Protein AF-A0A972KDC0-F1 (afdb_monomer_lite)

Secondary structure (DSSP, 8-state):
-EEEETTEEEE---SSS--GGGS-TT-STT--HHHHHHHHHHHHHHHHHHHHS-HHHHHHHHHHHHHHHHHHHHHTT-HHHHHHHHHHHHHHHHHHGGGSTTHHHHHHHHHHHHHHHHHHHHHHHHHHHTTTTTS---------------------

pLDDT: mean 78.01, std 20.72, range [41.66, 98.56]

Radius of gyration: 33.32 Å; chains: 1; bounding box: 89×30×113 Å

Sequence (156 aa):
MSLWTPDGEHVVPDNDEPTYSDVPPGSMEDLDPETAEQLQEELARSQAQLLAAPVEQVVSNHVMGLFELGALHLRVGNLDAARLPIDAMGVMVDNLGDRLAEAETLTAALTQLRMAYVELANSANDETDETDETDSDGDATDPSTEADTDEANADG

Structure (mmCIF, N/CA/C/O backbone):
data_AF-A0A972KDC0-F1
#
_entry.id   AF-A0A972KDC0-F1
#
loop_
_atom_site.group_PDB
_atom_site.id
_atom_site.type_symbol
_atom_site.label_atom_id
_atom_site.label_alt_id
_atom_site.label_comp_id
_atom_site.label_asym_id
_atom_site.label_entity_id
_atom_site.label_seq_id
_atom_site.pdbx_PDB_ins_code
_atom_site.Cartn_x
_atom_site.Cartn_y
_atom_site.Cartn_z
_atom_site.occupancy
_atom_site.B_iso_or_equiv
_atom_site.auth_seq_id
_atom_site.auth_comp_id
_atom_site.auth_asym_id
_atom_site.auth_atom_id
_atom_site.pdbx_PDB_model_num
ATOM 1 N N . MET A 1 1 ? 11.480 7.656 9.295 1.00 47.28 1 MET A N 1
ATOM 2 C CA . MET A 1 1 ? 10.328 6.921 8.714 1.00 47.28 1 MET A CA 1
ATOM 3 C C . MET A 1 1 ? 9.096 7.284 9.525 1.00 47.28 1 MET A C 1
ATOM 5 O O . MET A 1 1 ? 9.217 7.323 10.744 1.00 47.28 1 MET A O 1
ATOM 9 N N . SER A 1 2 ? 7.966 7.594 8.887 1.00 46.50 2 SER A N 1
ATOM 10 C CA . SER A 1 2 ? 6.725 7.917 9.602 1.00 46.50 2 SER A CA 1
ATOM 11 C C . SER A 1 2 ? 6.096 6.625 10.109 1.00 46.50 2 SER A C 1
ATOM 13 O O . SER A 1 2 ? 5.653 5.796 9.317 1.00 46.50 2 SER A O 1
ATOM 15 N N . LEU A 1 3 ? 6.103 6.428 11.428 1.00 61.06 3 LEU A N 1
ATOM 16 C CA . LEU A 1 3 ? 5.336 5.357 12.045 1.00 61.06 3 LEU A CA 1
ATOM 17 C C . LEU A 1 3 ? 3.906 5.872 12.175 1.00 61.06 3 LEU A C 1
ATOM 19 O O . LEU A 1 3 ? 3.642 6.827 12.908 1.00 61.06 3 LEU A O 1
ATOM 23 N N . TRP A 1 4 ? 2.990 5.284 11.411 1.00 61.81 4 TRP A N 1
ATOM 24 C CA . TRP A 1 4 ? 1.587 5.646 11.521 1.00 61.81 4 TRP A CA 1
ATOM 25 C C . TRP A 1 4 ? 1.060 5.216 12.892 1.00 61.81 4 TRP A C 1
ATOM 27 O O . TRP A 1 4 ? 1.022 4.025 13.207 1.00 61.81 4 TRP A O 1
ATOM 37 N N . THR A 1 5 ? 0.646 6.201 13.689 1.00 60.97 5 THR A N 1
ATOM 38 C CA . THR A 1 5 ? -0.212 5.990 14.853 1.00 60.97 5 THR A CA 1
ATOM 39 C C . THR A 1 5 ? -1.591 6.573 14.541 1.00 60.97 5 THR A C 1
ATOM 41 O O . THR A 1 5 ? -1.673 7.574 13.824 1.00 60.97 5 THR A O 1
ATOM 44 N N . PRO A 1 6 ? -2.684 5.996 15.061 1.00 47.09 6 PRO A N 1
ATOM 45 C CA . PRO A 1 6 ? -4.038 6.479 14.782 1.00 47.09 6 PRO A CA 1
ATOM 46 C C . PRO A 1 6 ? -4.315 7.952 15.158 1.00 47.09 6 PRO A C 1
ATOM 48 O O . PRO A 1 6 ? -5.315 8.494 14.699 1.00 47.09 6 PRO A O 1
ATOM 51 N N . ASP A 1 7 ? -3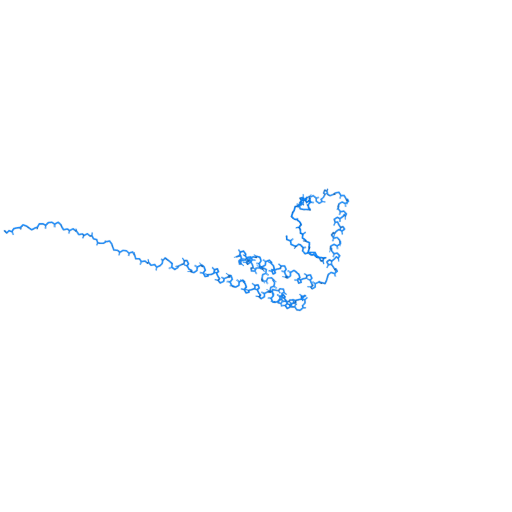.465 8.596 15.973 1.00 48.41 7 ASP A N 1
ATOM 52 C CA . ASP A 1 7 ? -3.590 10.007 16.398 1.00 48.41 7 ASP A CA 1
ATOM 53 C C . ASP A 1 7 ? -2.899 11.006 15.436 1.00 48.41 7 ASP A C 1
ATOM 55 O O . ASP A 1 7 ? -3.166 12.205 15.478 1.00 48.41 7 ASP A O 1
ATOM 59 N N . GLY A 1 8 ? -2.044 10.527 14.521 1.00 56.50 8 GLY A N 1
ATOM 60 C CA . GLY A 1 8 ? -1.259 11.354 13.598 1.00 56.50 8 GLY A CA 1
ATOM 61 C C . GLY A 1 8 ? 0.120 10.762 13.277 1.00 56.50 8 GLY A C 1
ATOM 62 O O . GLY A 1 8 ? 0.557 9.785 13.892 1.00 56.50 8 GLY A O 1
ATOM 63 N N . GLU A 1 9 ? 0.808 11.340 12.282 1.00 56.66 9 GLU A N 1
ATOM 64 C CA . GLU A 1 9 ? 2.178 10.956 11.908 1.00 56.66 9 GLU A CA 1
ATOM 65 C C . GLU A 1 9 ? 3.134 11.159 13.091 1.00 56.66 9 GLU A C 1
ATOM 67 O O . GLU A 1 9 ? 3.487 12.289 13.434 1.00 56.66 9 GLU A O 1
ATOM 72 N N . HIS A 1 10 ? 3.601 10.064 13.696 1.00 55.12 10 HIS A N 1
ATOM 73 C CA . HIS A 1 10 ? 4.722 10.136 14.621 1.00 55.12 10 HIS A CA 1
ATOM 74 C C . HIS A 1 10 ? 6.018 10.173 13.807 1.00 55.12 10 HIS A C 1
ATOM 76 O O . HIS A 1 10 ? 6.465 9.169 13.239 1.00 55.12 10 HIS A O 1
ATOM 82 N N . VAL A 1 11 ? 6.622 11.361 13.742 1.00 48.12 11 VAL A N 1
ATOM 83 C CA . VAL A 1 11 ? 7.993 11.529 13.258 1.00 48.12 11 VAL A CA 1
ATOM 84 C C . VAL A 1 11 ? 8.913 10.905 14.300 1.00 48.12 11 VAL A C 1
ATOM 86 O O . VAL A 1 11 ? 8.985 11.388 15.426 1.00 48.12 11 VAL A O 1
ATOM 89 N N . VAL A 1 12 ? 9.601 9.823 13.937 1.00 55.34 12 VAL A N 1
ATOM 90 C CA . VAL A 1 12 ? 10.702 9.286 14.746 1.00 55.34 12 VAL A CA 1
ATOM 91 C C . VAL A 1 12 ? 11.838 10.320 14.709 1.00 55.34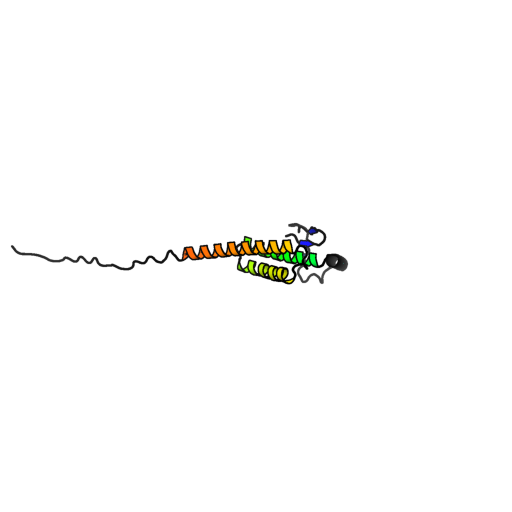 12 VAL A C 1
ATOM 93 O O . VAL A 1 12 ? 12.342 10.576 13.613 1.00 55.34 12 VAL A O 1
ATOM 96 N N . PRO A 1 13 ? 12.214 10.965 15.832 1.00 47.38 13 PRO A N 1
ATOM 97 C CA . PRO A 1 13 ? 13.339 11.895 15.849 1.00 47.38 13 PRO A CA 1
ATOM 98 C C . PRO A 1 13 ? 14.662 11.149 15.611 1.00 47.38 13 PRO A C 1
ATOM 100 O O . PRO A 1 13 ? 14.897 10.087 16.186 1.00 47.38 13 PRO A O 1
ATOM 103 N N . ASP A 1 14 ? 15.533 11.714 14.772 1.00 54.53 14 ASP A N 1
ATOM 104 C CA . ASP A 1 14 ? 16.896 11.221 14.544 1.00 54.53 14 ASP A CA 1
ATOM 105 C C . ASP A 1 14 ? 17.838 11.724 15.669 1.00 54.53 14 ASP A C 1
ATOM 107 O O . ASP A 1 14 ? 18.338 12.841 15.562 1.00 54.53 14 ASP A O 1
ATOM 111 N N . ASN A 1 15 ? 18.099 10.891 16.700 1.00 52.62 15 ASN A N 1
ATOM 112 C CA . ASN A 1 15 ? 19.068 11.064 17.826 1.00 52.62 15 ASN A CA 1
ATOM 113 C C . ASN A 1 15 ? 18.796 12.278 18.766 1.00 52.62 15 ASN A C 1
ATOM 115 O O . ASN A 1 15 ? 18.389 13.337 18.316 1.00 52.62 15 ASN A O 1
ATOM 119 N N . ASP A 1 16 ? 18.891 12.267 20.103 1.00 50.16 16 ASP A N 1
ATOM 120 C CA . ASP A 1 16 ? 19.824 11.686 21.085 1.00 50.16 16 ASP A CA 1
ATOM 121 C C . ASP A 1 16 ? 19.088 11.427 22.435 1.00 50.16 16 ASP A C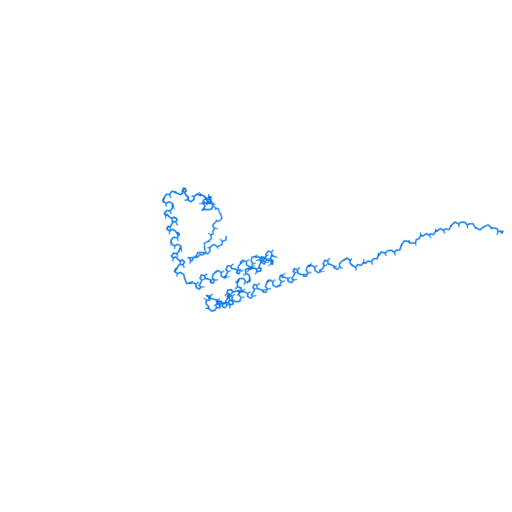 1
ATOM 123 O O . ASP A 1 16 ? 19.487 11.912 23.495 1.00 50.16 16 ASP A O 1
ATOM 127 N N . GLU A 1 17 ? 17.965 10.708 22.428 1.00 46.91 17 GLU A N 1
ATOM 128 C CA . GLU A 1 17 ? 17.369 10.168 23.663 1.00 46.91 17 GLU A CA 1
ATOM 129 C C . GLU A 1 17 ? 17.459 8.639 23.623 1.00 46.91 17 GLU A C 1
ATOM 131 O O . GLU A 1 17 ? 17.304 8.067 22.538 1.00 46.91 17 GLU A O 1
ATOM 136 N N . PRO A 1 18 ? 17.741 7.953 24.750 1.00 41.66 18 PRO A N 1
ATOM 137 C CA . PRO A 1 18 ? 17.771 6.497 24.780 1.00 41.66 18 PRO A CA 1
ATOM 138 C C . PRO A 1 18 ? 16.359 5.985 24.488 1.00 41.66 18 PRO A C 1
ATOM 140 O O . PRO A 1 18 ? 15.495 5.909 25.357 1.00 41.66 18 PRO A O 1
ATOM 143 N N . THR A 1 19 ? 16.101 5.701 23.216 1.00 44.94 19 THR A N 1
ATOM 144 C CA . THR A 1 19 ? 14.864 5.084 22.760 1.00 44.94 19 THR A CA 1
ATOM 145 C C . THR A 1 19 ? 14.894 3.602 23.112 1.00 44.94 19 THR A C 1
ATOM 147 O O . THR A 1 19 ? 15.956 2.989 23.220 1.00 44.94 19 THR A O 1
ATOM 150 N N . TYR A 1 20 ? 13.708 3.003 23.218 1.00 52.25 20 TYR A N 1
ATOM 151 C CA . TYR A 1 20 ? 13.459 1.567 23.412 1.00 52.25 20 TYR A CA 1
ATOM 152 C C . TYR A 1 20 ? 14.286 0.610 22.517 1.00 52.25 20 TYR A C 1
ATOM 154 O O . TYR A 1 20 ? 14.294 -0.590 22.766 1.00 52.25 20 TYR A O 1
ATOM 162 N N . SER A 1 21 ? 14.985 1.110 21.488 1.00 49.41 21 SER A N 1
ATOM 163 C CA . SER A 1 21 ? 15.912 0.334 20.650 1.00 49.41 21 SER A CA 1
ATOM 164 C C . SER A 1 21 ? 17.249 -0.006 21.323 1.00 49.41 21 SER A C 1
ATOM 166 O O . SER A 1 21 ? 17.945 -0.888 20.828 1.00 49.41 21 SER A O 1
ATOM 168 N N . ASP A 1 22 ? 17.609 0.644 22.434 1.00 47.16 22 ASP A N 1
ATOM 169 C CA . ASP A 1 22 ? 18.839 0.337 23.193 1.00 47.16 22 ASP A CA 1
ATOM 170 C C . ASP A 1 22 ? 18.624 -0.755 24.262 1.00 47.16 22 ASP A C 1
ATOM 172 O O . ASP A 1 22 ? 19.520 -1.111 25.025 1.00 47.16 22 ASP A O 1
ATOM 176 N N . VAL A 1 23 ? 17.407 -1.304 24.319 1.00 48.69 23 VAL A N 1
ATOM 177 C CA . VAL A 1 23 ? 17.021 -2.404 25.200 1.00 48.69 23 VAL A CA 1
ATOM 178 C C . VAL A 1 23 ? 17.217 -3.698 24.396 1.00 48.69 23 VAL A C 1
ATOM 180 O O . VAL A 1 23 ? 16.394 -3.999 23.527 1.00 48.69 23 VAL A O 1
ATOM 183 N N . PRO A 1 24 ? 18.312 -4.463 24.596 1.00 48.88 24 PRO A N 1
ATOM 184 C CA . PRO A 1 24 ? 18.506 -5.725 23.891 1.00 48.88 24 PRO A CA 1
ATOM 185 C C . PRO A 1 24 ? 17.284 -6.642 24.084 1.00 48.88 24 PRO A C 1
ATOM 187 O O . PRO A 1 24 ? 16.643 -6.605 25.133 1.00 48.88 24 PRO A O 1
ATOM 190 N N . PRO A 1 25 ? 16.952 -7.524 23.124 1.00 51.44 25 PRO A N 1
ATOM 191 C CA . PRO A 1 25 ? 15.745 -8.365 23.163 1.00 51.44 25 PRO A CA 1
ATOM 192 C C . PRO A 1 25 ? 15.693 -9.399 24.315 1.00 51.44 25 PRO A C 1
ATOM 194 O O . PRO A 1 25 ? 14.861 -10.300 24.290 1.00 51.44 25 PRO A O 1
ATOM 197 N N . GLY A 1 26 ? 16.563 -9.279 25.325 1.00 50.59 26 GLY A N 1
ATOM 198 C CA . GLY A 1 26 ? 16.556 -10.032 26.580 1.00 50.59 26 GLY A CA 1
ATOM 199 C C . GLY A 1 26 ? 16.438 -9.183 27.857 1.00 50.59 26 GLY A C 1
ATOM 200 O O . GLY A 1 26 ? 16.552 -9.753 28.933 1.00 50.59 26 GLY A O 1
ATOM 201 N N . SER A 1 27 ? 16.228 -7.861 27.782 1.00 51.78 27 SER A N 1
ATOM 202 C CA . SER A 1 27 ? 16.115 -6.972 28.960 1.00 51.78 27 SER A CA 1
ATOM 203 C C . SER A 1 27 ? 14.683 -6.547 29.310 1.00 51.78 27 SER A C 1
ATOM 205 O O . SER A 1 27 ? 14.493 -5.655 30.129 1.00 51.78 27 SER A O 1
ATOM 207 N N . MET A 1 28 ? 13.663 -7.200 28.739 1.00 53.62 28 MET A N 1
ATOM 208 C CA . MET A 1 28 ? 12.279 -7.065 29.224 1.00 53.62 28 MET A CA 1
ATOM 209 C C . MET A 1 28 ? 12.111 -7.665 30.634 1.00 53.62 28 MET A C 1
ATOM 211 O O . MET A 1 28 ? 11.324 -7.149 31.422 1.00 53.62 28 MET A O 1
ATOM 215 N N . GLU A 1 29 ? 12.881 -8.707 30.974 1.00 56.94 29 GLU A N 1
ATOM 216 C CA . GLU A 1 29 ? 12.918 -9.306 32.318 1.00 56.94 29 GLU A CA 1
ATOM 217 C C . GLU A 1 29 ? 13.635 -8.449 33.382 1.00 56.94 29 GLU A C 1
ATOM 219 O O . GLU A 1 29 ? 13.420 -8.680 34.571 1.00 56.94 29 GLU A O 1
ATOM 224 N N . ASP A 1 30 ? 14.454 -7.471 32.978 1.00 62.62 30 ASP A N 1
ATOM 225 C CA . ASP A 1 30 ? 15.238 -6.606 33.881 1.00 62.62 30 ASP A CA 1
ATOM 226 C C . ASP A 1 30 ? 14.612 -5.209 34.076 1.00 62.62 30 ASP A C 1
ATOM 228 O O . ASP A 1 30 ? 15.229 -4.327 34.678 1.00 62.62 30 ASP A O 1
ATOM 232 N N . LEU A 1 31 ? 13.393 -4.986 33.572 1.00 69.94 31 LEU A N 1
ATOM 233 C CA . LEU A 1 31 ? 12.675 -3.728 33.773 1.00 69.94 31 LEU A CA 1
ATOM 234 C C . LEU A 1 31 ? 12.277 -3.583 35.245 1.00 69.94 31 LEU A C 1
ATOM 236 O O . LEU A 1 31 ? 11.749 -4.512 35.863 1.00 69.94 31 LEU A O 1
ATOM 240 N N . ASP A 1 32 ? 12.502 -2.401 35.813 1.00 81.44 32 ASP A N 1
ATOM 241 C CA . ASP A 1 32 ? 11.936 -2.076 37.114 1.00 81.44 32 ASP A CA 1
ATOM 242 C C . ASP A 1 32 ? 10.394 -2.128 37.037 1.00 81.44 32 ASP A C 1
ATOM 244 O O . ASP A 1 32 ? 9.803 -1.879 35.979 1.00 81.44 32 ASP A O 1
ATOM 248 N N . PRO A 1 33 ? 9.714 -2.493 38.139 1.00 79.75 33 PRO A N 1
ATOM 249 C CA . PRO A 1 33 ? 8.271 -2.721 38.122 1.00 79.75 33 PRO A CA 1
ATOM 250 C C . PRO A 1 33 ? 7.471 -1.481 37.703 1.00 79.75 33 PRO A C 1
ATOM 252 O O . PRO A 1 33 ? 6.403 -1.626 37.119 1.00 79.75 33 PRO A O 1
ATOM 255 N N . GLU A 1 34 ? 7.989 -0.277 37.956 1.00 82.00 34 GLU A N 1
ATOM 256 C CA . GLU A 1 34 ? 7.335 0.976 37.574 1.00 82.00 34 GLU A CA 1
ATOM 257 C C . GLU A 1 34 ? 7.392 1.189 36.052 1.00 82.00 34 GLU A C 1
ATOM 259 O O . GLU A 1 34 ? 6.366 1.460 35.426 1.00 82.00 34 GLU A O 1
ATOM 264 N N . THR A 1 35 ? 8.552 0.977 35.427 1.00 82.88 35 THR A N 1
ATOM 265 C CA . THR A 1 35 ? 8.713 1.026 33.964 1.00 82.88 35 THR A CA 1
ATOM 266 C C . THR A 1 35 ? 7.871 -0.041 33.259 1.00 82.88 35 THR A C 1
ATOM 268 O O . THR A 1 35 ? 7.259 0.234 32.224 1.00 82.88 35 THR A O 1
ATOM 271 N N . ALA A 1 36 ? 7.785 -1.251 33.819 1.00 82.25 36 ALA A N 1
ATOM 272 C CA . ALA A 1 36 ? 6.960 -2.323 33.261 1.00 82.25 36 ALA A CA 1
ATOM 273 C C . ALA A 1 36 ? 5.457 -1.977 33.278 1.00 82.25 36 ALA A C 1
ATOM 275 O O . ALA A 1 36 ? 4.761 -2.210 32.286 1.00 82.25 36 ALA A O 1
ATOM 276 N N . GLU A 1 37 ? 4.961 -1.383 34.370 1.00 85.50 37 GLU A N 1
ATOM 277 C CA . GLU A 1 37 ? 3.576 -0.906 34.471 1.00 85.50 37 GLU A CA 1
ATOM 278 C C . GLU A 1 37 ? 3.285 0.206 33.450 1.00 85.50 37 GLU A C 1
ATOM 280 O O . GLU A 1 37 ? 2.279 0.137 32.740 1.00 85.50 37 GLU A O 1
ATOM 285 N N . GLN A 1 38 ? 4.189 1.179 33.297 1.00 84.62 38 GLN A N 1
ATOM 286 C CA . GLN A 1 38 ? 4.040 2.265 32.318 1.00 84.62 38 GLN A CA 1
ATOM 287 C C . GLN A 1 38 ? 3.974 1.747 30.873 1.00 84.62 38 GLN A C 1
ATOM 289 O O . GLN A 1 38 ? 3.099 2.160 30.107 1.00 84.62 38 GLN A O 1
ATOM 294 N N . LEU A 1 39 ? 4.846 0.800 30.508 1.00 85.06 39 LEU A N 1
ATOM 295 C CA . LEU A 1 39 ? 4.830 0.164 29.189 1.00 85.06 39 LEU A CA 1
ATOM 296 C C . LEU A 1 39 ? 3.518 -0.589 28.945 1.00 85.06 39 LEU A C 1
ATOM 298 O O . LEU A 1 39 ? 2.935 -0.517 27.861 1.00 85.06 39 LEU A O 1
ATOM 302 N N . GLN A 1 40 ? 3.028 -1.306 29.956 1.00 85.06 40 GLN A N 1
ATOM 303 C CA . GLN A 1 40 ? 1.773 -2.040 29.850 1.00 85.06 40 GLN A CA 1
ATOM 304 C C . GLN A 1 40 ? 0.579 -1.095 29.657 1.00 85.06 40 GLN A C 1
ATOM 306 O O . GLN A 1 40 ? -0.294 -1.375 28.830 1.00 85.06 40 GLN A O 1
ATOM 311 N N . GLU A 1 41 ? 0.547 0.034 30.368 1.00 87.12 41 GLU A N 1
ATOM 312 C CA . GLU A 1 41 ? -0.468 1.072 30.175 1.00 87.12 41 GLU A CA 1
ATOM 313 C C . GLU A 1 41 ? -0.404 1.696 28.776 1.00 87.12 41 GLU A C 1
ATOM 315 O O . GLU A 1 41 ? -1.446 1.933 28.157 1.00 87.12 41 GLU A O 1
ATOM 320 N N . GLU A 1 42 ? 0.794 1.940 28.247 1.00 85.69 42 GLU A N 1
ATOM 321 C CA . GLU A 1 42 ? 0.985 2.478 26.900 1.00 85.69 42 GLU A CA 1
ATOM 322 C C . GLU A 1 42 ? 0.499 1.503 25.819 1.00 85.69 42 GLU A C 1
ATOM 324 O O . GLU A 1 42 ? -0.277 1.888 24.937 1.00 85.69 42 GLU A O 1
ATOM 329 N N . LEU A 1 43 ? 0.860 0.221 25.927 1.00 88.06 43 LEU A N 1
ATOM 330 C CA . LEU A 1 43 ? 0.378 -0.827 25.026 1.00 88.06 43 LEU A CA 1
ATOM 331 C C . LEU A 1 43 ? -1.145 -0.978 25.098 1.00 88.06 43 LEU A C 1
ATOM 333 O O . LEU A 1 43 ? -1.796 -1.103 24.059 1.00 88.06 43 LEU A O 1
ATOM 337 N N . ALA A 1 44 ? -1.727 -0.939 26.299 1.00 90.00 44 ALA A N 1
ATOM 338 C CA . ALA A 1 44 ? -3.175 -1.006 26.481 1.00 90.00 44 ALA A CA 1
ATOM 339 C C . ALA A 1 44 ? -3.884 0.201 25.848 1.00 90.00 44 ALA A C 1
ATOM 341 O O . ALA A 1 44 ? -4.915 0.039 25.192 1.00 90.00 44 ALA A O 1
ATOM 342 N N . ARG A 1 45 ? -3.314 1.405 25.989 1.00 87.81 45 ARG A N 1
ATOM 343 C CA . ARG A 1 45 ? -3.823 2.630 25.357 1.00 87.81 45 ARG A CA 1
ATOM 344 C C . ARG A 1 45 ? -3.779 2.533 23.833 1.00 87.81 45 ARG A C 1
ATOM 346 O O . ARG A 1 45 ? -4.787 2.816 23.190 1.00 87.81 45 ARG A O 1
ATOM 353 N N . SER A 1 46 ? -2.658 2.088 23.268 1.00 86.38 46 SER A N 1
ATOM 354 C CA . SER A 1 46 ? -2.499 1.890 21.821 1.00 86.38 46 SER A CA 1
ATOM 355 C C . SER A 1 46 ? -3.496 0.860 21.273 1.00 86.38 46 SER A C 1
ATOM 357 O O . SER A 1 46 ? -4.199 1.118 20.296 1.00 86.38 46 SER A O 1
ATOM 359 N N . GLN A 1 47 ? -3.671 -0.273 21.962 1.00 88.19 47 GLN A N 1
ATOM 360 C CA . GLN A 1 47 ? -4.675 -1.276 21.589 1.00 88.19 47 GLN A CA 1
ATOM 361 C C . GLN A 1 47 ? -6.101 -0.714 21.631 1.00 88.19 47 GLN A C 1
ATOM 363 O O . GLN A 1 47 ? -6.885 -0.964 20.716 1.00 88.19 47 GLN A O 1
ATOM 368 N N . ALA A 1 48 ? -6.446 0.071 22.657 1.00 90.31 48 ALA A N 1
ATOM 369 C CA . ALA A 1 48 ? -7.761 0.699 22.758 1.00 90.31 48 ALA A CA 1
ATOM 370 C C . ALA A 1 48 ? -8.026 1.677 21.602 1.00 90.31 48 ALA A C 1
ATOM 372 O O . ALA A 1 48 ? -9.139 1.717 21.079 1.00 90.31 48 ALA A O 1
ATOM 373 N N . GLN A 1 49 ? -7.008 2.424 21.170 1.00 85.44 49 GLN A N 1
ATOM 374 C CA . GLN A 1 49 ? -7.097 3.305 20.005 1.00 85.44 49 GLN A CA 1
ATOM 375 C C . GLN A 1 49 ? -7.303 2.514 18.708 1.00 85.44 49 GLN A C 1
ATOM 377 O O . GLN A 1 49 ? -8.178 2.862 17.918 1.00 85.44 49 GLN A O 1
ATOM 382 N N . LEU A 1 50 ? -6.563 1.418 18.507 1.00 87.75 50 LEU A N 1
ATOM 383 C CA . LEU A 1 50 ? -6.732 0.548 17.336 1.00 87.75 50 LEU A CA 1
ATOM 384 C C . LEU A 1 50 ? -8.136 -0.062 17.263 1.00 87.75 50 LEU A C 1
ATOM 386 O O . LEU A 1 50 ? -8.709 -0.149 16.182 1.00 87.75 50 LEU A O 1
ATOM 390 N N . LEU A 1 51 ? -8.709 -0.447 18.407 1.00 91.81 51 LEU A N 1
ATOM 391 C CA . LEU A 1 51 ? -10.080 -0.960 18.483 1.00 91.81 51 LEU A CA 1
ATOM 392 C C . LEU A 1 51 ? -11.147 0.121 18.263 1.00 91.81 51 LEU A C 1
ATOM 394 O O . LEU A 1 51 ? -12.275 -0.210 17.901 1.00 91.81 51 LEU A O 1
ATOM 398 N N . ALA A 1 52 ? -10.817 1.392 18.505 1.00 92.12 52 ALA A N 1
ATOM 399 C CA . ALA A 1 52 ? -11.719 2.514 18.269 1.00 92.12 52 ALA A CA 1
ATOM 400 C C . ALA A 1 52 ? -11.742 2.959 16.796 1.00 92.12 52 ALA A C 1
ATOM 402 O O . ALA A 1 52 ? -12.730 3.549 16.356 1.00 92.12 52 ALA A O 1
ATOM 403 N N . ALA A 1 53 ? -10.674 2.690 16.040 1.00 91.25 53 ALA A N 1
ATOM 404 C CA . ALA A 1 53 ? -10.584 3.042 14.630 1.00 91.25 53 ALA A CA 1
ATOM 405 C C . ALA A 1 53 ? -11.502 2.155 13.757 1.00 91.25 53 ALA A C 1
ATOM 407 O O . ALA A 1 53 ? -11.604 0.948 13.998 1.00 91.25 53 ALA A O 1
ATOM 408 N N . PRO A 1 54 ? -12.145 2.708 12.708 1.00 93.75 54 PRO A N 1
ATOM 409 C CA . PRO A 1 54 ? -12.899 1.906 11.748 1.00 93.75 54 PRO A CA 1
ATOM 410 C C . PRO A 1 54 ? -11.996 0.882 11.050 1.00 93.75 54 PRO A C 1
ATOM 412 O O . PRO A 1 54 ? -10.937 1.226 10.517 1.00 93.75 54 PRO A O 1
ATOM 415 N N . VAL A 1 55 ? -12.413 -0.385 11.037 1.00 94.81 55 VAL A N 1
ATOM 416 C CA . VAL A 1 55 ? -11.588 -1.502 10.541 1.00 94.81 55 VAL A CA 1
ATOM 417 C C . VAL A 1 55 ? -11.246 -1.325 9.062 1.00 94.81 55 VAL A C 1
ATOM 419 O O . VAL A 1 55 ? -10.120 -1.594 8.652 1.00 94.81 55 VAL A O 1
ATOM 422 N N . GLU A 1 56 ? -12.188 -0.831 8.264 1.00 95.12 56 GLU A N 1
ATOM 423 C CA . GLU A 1 56 ? -12.000 -0.512 6.851 1.00 95.12 56 GLU A CA 1
ATOM 424 C C . GLU A 1 56 ? -10.881 0.510 6.627 1.00 95.12 56 GLU A C 1
ATOM 426 O O . GLU A 1 56 ? -10.092 0.352 5.699 1.00 95.12 56 GLU A O 1
ATOM 431 N N . GLN A 1 57 ? -10.757 1.509 7.504 1.00 94.12 57 GLN A N 1
ATOM 432 C CA . GLN A 1 57 ? -9.725 2.536 7.405 1.00 94.12 57 GLN A CA 1
ATOM 433 C C . GLN A 1 57 ? -8.358 1.975 7.790 1.00 94.12 57 GLN A C 1
ATOM 435 O O . GLN A 1 57 ? -7.370 2.235 7.104 1.00 94.12 57 GLN A O 1
ATOM 440 N N . VAL A 1 58 ? -8.305 1.154 8.844 1.00 94.19 58 VAL A N 1
ATOM 441 C CA . VAL A 1 58 ? -7.074 0.466 9.249 1.00 94.19 58 VAL A CA 1
ATOM 442 C C . VAL A 1 58 ? -6.583 -0.427 8.113 1.00 94.19 58 VAL A C 1
ATOM 444 O O . VAL A 1 58 ? -5.425 -0.320 7.718 1.00 94.19 58 VAL A O 1
ATOM 447 N N . VAL A 1 59 ? -7.448 -1.262 7.533 1.00 95.94 59 VAL A N 1
ATOM 448 C CA . VAL A 1 59 ? -7.065 -2.149 6.424 1.00 95.94 59 VAL A CA 1
ATOM 449 C C . VAL A 1 59 ? -6.634 -1.344 5.195 1.00 95.94 59 VAL A C 1
ATOM 451 O O . VAL A 1 59 ? -5.580 -1.641 4.640 1.00 95.94 59 VAL A O 1
ATOM 454 N N . SER A 1 60 ? -7.361 -0.292 4.803 1.00 95.44 60 SER A N 1
ATOM 455 C CA . SER A 1 60 ? -6.951 0.581 3.691 1.00 95.44 60 SER A CA 1
ATOM 456 C C . SER A 1 60 ? -5.588 1.231 3.915 1.00 95.44 60 SER A C 1
ATOM 458 O O . SER A 1 60 ? -4.788 1.306 2.984 1.00 95.44 60 SER A O 1
ATOM 460 N N . ASN A 1 61 ? -5.271 1.623 5.149 1.00 92.81 61 ASN A N 1
ATOM 461 C CA . ASN A 1 61 ? -3.945 2.132 5.487 1.00 92.81 61 ASN A CA 1
ATOM 462 C C . ASN A 1 61 ? -2.844 1.077 5.257 1.00 92.81 61 ASN A C 1
ATOM 464 O O . ASN A 1 61 ? -1.774 1.392 4.744 1.00 92.81 61 ASN A O 1
ATOM 468 N N . HIS A 1 62 ? -3.114 -0.200 5.545 1.00 96.25 62 HIS A N 1
ATOM 469 C CA . HIS A 1 62 ? -2.165 -1.285 5.258 1.00 96.25 62 HIS A CA 1
ATOM 470 C C . HIS A 1 62 ? -2.008 -1.523 3.747 1.00 96.25 62 HIS A C 1
ATOM 472 O O . HIS A 1 62 ? -0.903 -1.800 3.280 1.00 96.25 62 HIS A O 1
ATOM 478 N N . VAL A 1 63 ? -3.088 -1.373 2.969 1.00 97.56 63 VAL A N 1
ATOM 479 C CA . VAL A 1 63 ? -3.028 -1.413 1.497 1.00 97.56 63 VAL A CA 1
ATOM 480 C C . VAL A 1 63 ? -2.144 -0.276 0.967 1.00 97.56 63 VAL A C 1
ATOM 482 O O . VAL A 1 63 ? -1.310 -0.517 0.095 1.00 97.56 63 VAL A O 1
ATOM 485 N N . MET A 1 64 ? -2.256 0.933 1.528 1.00 96.00 64 MET A N 1
ATOM 486 C CA . MET A 1 64 ? -1.361 2.047 1.189 1.00 96.00 64 MET A CA 1
ATOM 487 C C . MET A 1 64 ? 0.098 1.773 1.567 1.00 96.00 64 MET A C 1
ATOM 489 O O . MET A 1 64 ? 0.990 2.076 0.779 1.00 96.00 64 MET A O 1
ATOM 493 N N . GLY A 1 65 ? 0.361 1.116 2.699 1.00 96.12 65 GLY A N 1
ATOM 494 C CA . GLY A 1 65 ? 1.718 0.686 3.056 1.00 96.12 65 GLY A CA 1
ATOM 495 C C . GLY A 1 65 ? 2.356 -0.239 2.008 1.00 96.12 65 GLY A C 1
ATOM 496 O O . GLY A 1 65 ? 3.545 -0.117 1.708 1.00 96.12 65 GLY A O 1
ATOM 497 N N . LEU A 1 66 ? 1.575 -1.125 1.375 1.00 98.25 66 LEU A N 1
ATOM 498 C CA . LEU A 1 66 ? 2.074 -1.928 0.251 1.00 98.25 66 LEU A CA 1
ATOM 499 C C . LEU A 1 66 ? 2.369 -1.088 -0.989 1.00 98.25 66 LEU A C 1
ATOM 501 O O . LEU A 1 66 ? 3.368 -1.336 -1.663 1.00 98.25 66 LEU A O 1
ATOM 505 N N . PHE A 1 67 ? 1.528 -0.095 -1.284 1.00 98.00 67 PHE A N 1
ATOM 506 C CA . PHE A 1 67 ? 1.789 0.840 -2.374 1.00 98.00 67 PHE A CA 1
ATOM 507 C C . PHE A 1 67 ? 3.137 1.546 -2.179 1.00 98.00 67 PHE A C 1
ATOM 509 O O . PHE A 1 67 ? 3.964 1.560 -3.092 1.00 98.00 67 PHE A O 1
ATOM 516 N N . GLU A 1 68 ? 3.390 2.079 -0.982 1.00 97.88 68 GLU A N 1
ATOM 517 C CA . GLU A 1 68 ? 4.646 2.759 -0.654 1.00 97.88 68 GLU A CA 1
ATOM 518 C C . GLU A 1 68 ? 5.850 1.827 -0.779 1.00 97.88 68 GLU A C 1
ATOM 520 O O . GLU A 1 68 ? 6.854 2.199 -1.391 1.00 97.88 68 GLU A O 1
ATOM 525 N N . LEU A 1 69 ? 5.736 0.602 -0.257 1.00 98.19 69 LEU A N 1
ATOM 526 C CA . LEU A 1 69 ? 6.796 -0.399 -0.336 1.00 98.19 69 LEU A CA 1
ATOM 527 C C . LEU A 1 69 ? 7.127 -0.761 -1.791 1.00 98.19 69 LEU A C 1
ATOM 529 O O . LEU A 1 69 ? 8.300 -0.785 -2.171 1.00 98.19 69 LEU A O 1
ATOM 533 N N . GLY A 1 70 ? 6.109 -0.984 -2.627 1.00 97.94 70 GLY A N 1
ATOM 534 C CA . GLY A 1 70 ? 6.296 -1.221 -4.058 1.00 97.94 70 GLY A CA 1
ATOM 535 C C . GLY A 1 70 ? 6.948 -0.027 -4.752 1.00 97.94 70 GLY A C 1
ATOM 536 O O . GLY A 1 70 ? 7.934 -0.186 -5.470 1.00 97.94 70 GLY A O 1
ATOM 537 N N . ALA A 1 71 ? 6.465 1.186 -4.479 1.00 98.06 71 ALA A N 1
ATOM 538 C CA . ALA A 1 71 ? 7.002 2.408 -5.067 1.00 98.06 71 ALA A CA 1
ATOM 539 C C . ALA A 1 71 ? 8.465 2.669 -4.667 1.00 98.06 71 ALA A C 1
ATOM 541 O O . ALA A 1 71 ? 9.240 3.170 -5.482 1.00 98.06 71 ALA A O 1
ATOM 542 N N . LEU A 1 72 ? 8.863 2.346 -3.432 1.00 98.12 72 LEU A N 1
ATOM 543 C CA . LEU A 1 72 ? 10.255 2.448 -2.981 1.00 98.12 72 LEU A CA 1
ATOM 544 C C . LEU A 1 72 ? 11.168 1.485 -3.744 1.00 98.12 72 LEU A C 1
ATOM 546 O O . LEU A 1 72 ? 12.233 1.898 -4.199 1.00 98.12 72 LEU A O 1
ATOM 550 N N . HIS A 1 73 ? 10.745 0.233 -3.932 1.00 98.12 73 HIS A N 1
ATOM 551 C CA . HIS A 1 73 ? 11.524 -0.744 -4.693 1.00 98.12 73 HIS A CA 1
ATOM 552 C C . HIS A 1 73 ? 11.643 -0.381 -6.177 1.00 98.12 73 HIS A C 1
ATOM 554 O O . HIS A 1 73 ? 12.730 -0.506 -6.741 1.00 98.12 73 HIS A O 1
ATOM 560 N N . LEU A 1 74 ? 10.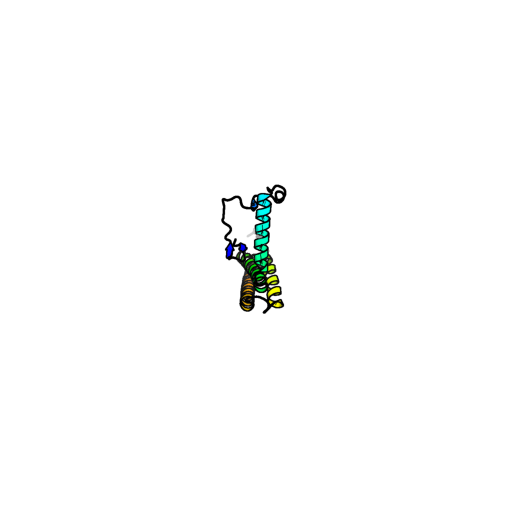579 0.156 -6.785 1.00 97.62 74 LEU A N 1
ATOM 561 C CA . LEU A 1 74 ? 10.633 0.681 -8.153 1.00 97.62 74 LEU A CA 1
ATOM 562 C C . LEU A 1 74 ? 11.637 1.833 -8.289 1.00 97.62 74 LEU A C 1
ATOM 564 O O . LEU A 1 74 ? 12.422 1.848 -9.231 1.00 97.62 74 LEU A O 1
ATOM 568 N N . ARG A 1 75 ? 11.676 2.770 -7.330 1.00 96.38 75 ARG A N 1
ATOM 569 C CA . ARG A 1 75 ? 12.620 3.906 -7.359 1.00 96.38 75 ARG A CA 1
ATOM 570 C C . ARG A 1 75 ? 14.087 3.486 -7.346 1.00 96.38 75 ARG A C 1
ATOM 572 O O . ARG A 1 75 ? 14.915 4.208 -7.890 1.00 96.38 75 ARG A O 1
ATOM 579 N N . VAL A 1 76 ? 14.412 2.359 -6.714 1.00 96.62 76 VAL A N 1
ATOM 580 C CA . VAL A 1 76 ? 15.783 1.817 -6.678 1.00 96.62 76 VAL A CA 1
ATOM 581 C C . VAL A 1 76 ? 16.053 0.802 -7.794 1.00 96.62 76 VAL A C 1
ATOM 583 O O . VAL A 1 76 ? 17.086 0.141 -7.765 1.00 96.62 76 VAL A O 1
ATOM 586 N N . GLY A 1 77 ? 15.137 0.644 -8.755 1.00 94.94 77 GLY A N 1
ATOM 587 C CA . GLY A 1 77 ? 15.311 -0.264 -9.891 1.00 94.94 77 GLY A CA 1
ATOM 588 C C . GLY A 1 77 ? 15.083 -1.748 -9.579 1.00 94.94 77 GLY A C 1
ATOM 589 O O . GLY A 1 77 ? 15.347 -2.595 -10.426 1.00 94.94 77 GLY A O 1
ATOM 590 N N . ASN A 1 78 ? 14.615 -2.107 -8.378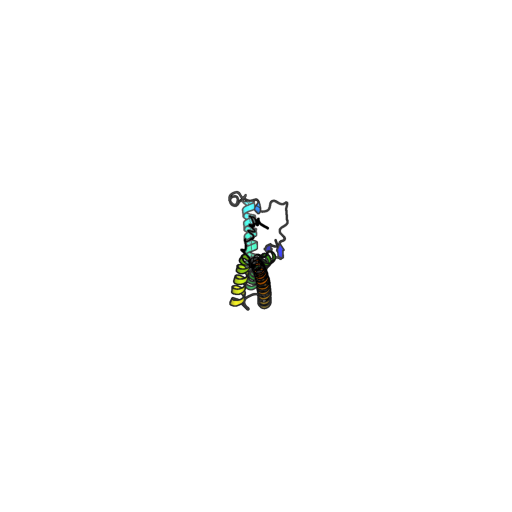 1.00 95.94 78 ASN A N 1
ATOM 591 C CA . ASN A 1 78 ? 14.483 -3.506 -7.970 1.00 95.94 78 ASN A CA 1
ATOM 592 C C . ASN A 1 78 ? 13.096 -4.064 -8.326 1.00 95.94 78 ASN A C 1
ATOM 594 O O . ASN A 1 78 ? 12.178 -4.065 -7.501 1.00 95.94 78 ASN A O 1
ATOM 598 N N . LEU A 1 79 ? 12.956 -4.545 -9.563 1.00 96.69 79 LEU A N 1
ATOM 599 C CA . LEU A 1 79 ? 11.704 -5.103 -10.082 1.00 96.69 79 LEU A CA 1
ATOM 600 C C . LEU A 1 79 ? 11.251 -6.358 -9.326 1.00 96.69 79 LEU A C 1
ATOM 602 O O . LEU A 1 79 ? 10.066 -6.487 -9.017 1.00 96.69 79 LEU A O 1
ATOM 606 N N . ASP A 1 80 ? 12.171 -7.257 -8.978 1.00 96.69 80 ASP A N 1
ATOM 607 C CA . ASP A 1 80 ? 11.828 -8.497 -8.276 1.00 96.69 80 ASP A CA 1
ATOM 608 C C . ASP A 1 80 ? 11.210 -8.218 -6.901 1.00 96.69 80 ASP A C 1
ATOM 610 O O . ASP A 1 80 ? 10.168 -8.780 -6.553 1.00 96.69 80 ASP A O 1
ATOM 614 N N . ALA A 1 81 ? 11.802 -7.297 -6.136 1.00 97.12 81 ALA A N 1
ATOM 615 C CA . ALA A 1 81 ? 11.275 -6.906 -4.832 1.00 97.12 81 ALA A CA 1
ATOM 616 C C . ALA A 1 81 ? 9.995 -6.063 -4.940 1.00 97.12 81 ALA A C 1
ATOM 618 O O . ALA A 1 81 ? 9.123 -6.177 -4.080 1.00 97.12 81 ALA A O 1
ATOM 619 N N . ALA A 1 82 ? 9.847 -5.250 -5.993 1.00 98.25 82 ALA A N 1
ATOM 620 C CA . ALA A 1 82 ? 8.640 -4.455 -6.224 1.00 98.25 82 ALA A CA 1
ATOM 621 C C . ALA A 1 82 ? 7.412 -5.313 -6.565 1.00 98.25 82 ALA A C 1
ATOM 623 O O . ALA A 1 82 ? 6.284 -4.923 -6.266 1.00 98.25 82 ALA A O 1
ATOM 624 N N . ARG A 1 83 ? 7.609 -6.492 -7.166 1.00 98.19 83 ARG A N 1
ATOM 625 C CA . ARG A 1 83 ? 6.513 -7.360 -7.613 1.00 98.19 83 ARG A CA 1
ATOM 626 C C . ARG A 1 83 ? 5.618 -7.841 -6.471 1.00 98.19 83 ARG A C 1
ATOM 628 O O . ARG A 1 83 ? 4.397 -7.762 -6.576 1.00 98.19 83 ARG A O 1
ATOM 635 N N . LEU A 1 84 ? 6.211 -8.305 -5.372 1.00 98.50 84 LEU A N 1
ATOM 636 C CA . LEU A 1 84 ? 5.465 -8.862 -4.239 1.00 98.50 84 LEU A CA 1
ATOM 637 C C . LEU A 1 84 ? 4.430 -7.884 -3.635 1.00 98.50 84 LEU A C 1
ATOM 639 O O . LEU A 1 84 ? 3.266 -8.273 -3.513 1.00 98.50 84 LEU A O 1
ATOM 643 N N . PRO A 1 85 ? 4.782 -6.635 -3.264 1.00 98.31 85 PRO A N 1
ATOM 644 C CA . PRO A 1 85 ? 3.804 -5.682 -2.747 1.00 98.31 85 PRO A CA 1
ATOM 645 C C . PRO A 1 85 ? 2.750 -5.274 -3.789 1.00 98.31 85 PRO A C 1
ATOM 647 O O . PRO A 1 85 ? 1.594 -5.087 -3.411 1.00 98.31 85 PRO A O 1
ATOM 650 N N . ILE A 1 86 ? 3.096 -5.196 -5.082 1.00 98.44 86 ILE A N 1
ATOM 651 C CA . ILE A 1 86 ? 2.132 -4.915 -6.165 1.00 98.44 86 ILE A CA 1
ATOM 652 C C . ILE A 1 86 ? 1.082 -6.028 -6.263 1.00 98.44 86 ILE A C 1
ATOM 654 O O . ILE A 1 86 ? -0.119 -5.750 -6.321 1.00 98.44 86 ILE A O 1
ATOM 658 N N . ASP A 1 87 ? 1.522 -7.287 -6.253 1.00 98.56 87 ASP A N 1
ATOM 659 C CA . ASP A 1 87 ? 0.636 -8.449 -6.326 1.00 98.56 87 ASP A CA 1
ATOM 660 C C . ASP A 1 87 ? -0.256 -8.538 -5.079 1.00 98.56 87 ASP A C 1
ATOM 662 O O . ASP A 1 87 ? -1.470 -8.724 -5.191 1.00 98.56 87 ASP A O 1
ATOM 666 N N . ALA A 1 88 ? 0.313 -8.334 -3.887 1.00 98.50 88 ALA A N 1
ATOM 667 C CA . ALA A 1 88 ? -0.432 -8.334 -2.630 1.00 98.50 88 ALA A CA 1
ATOM 668 C C . ALA A 1 88 ? -1.478 -7.204 -2.564 1.00 98.50 88 ALA A C 1
ATOM 670 O O . ALA A 1 88 ? -2.618 -7.444 -2.155 1.00 98.50 88 ALA A O 1
ATOM 671 N N . MET A 1 89 ? -1.125 -5.995 -3.017 1.00 98.12 89 MET A N 1
ATOM 672 C CA . MET A 1 89 ? -2.068 -4.881 -3.149 1.00 98.12 89 MET A CA 1
ATOM 673 C C . MET A 1 89 ? -3.195 -5.238 -4.126 1.00 98.12 89 MET A C 1
ATOM 675 O O . MET A 1 89 ? -4.362 -5.007 -3.815 1.00 98.12 89 MET A O 1
ATOM 679 N N . GLY A 1 90 ? -2.862 -5.866 -5.260 1.00 98.19 90 GLY A N 1
ATOM 680 C CA . GLY A 1 90 ? -3.832 -6.365 -6.234 1.00 98.19 90 GLY A CA 1
ATOM 681 C C . GLY A 1 90 ? -4.843 -7.328 -5.627 1.00 98.19 90 GLY A C 1
ATOM 682 O O . GLY A 1 90 ? -6.042 -7.084 -5.708 1.00 98.19 90 GLY A O 1
ATOM 683 N N . VAL A 1 91 ? -4.373 -8.365 -4.928 1.00 98.38 91 VAL A N 1
ATOM 684 C CA . VAL A 1 91 ? -5.257 -9.332 -4.257 1.00 98.38 91 VAL A CA 1
ATOM 685 C C . VAL A 1 91 ? -6.214 -8.631 -3.292 1.00 98.38 91 VAL A C 1
ATOM 687 O O . VAL A 1 91 ? -7.398 -8.959 -3.274 1.00 98.38 91 VAL A O 1
ATOM 690 N N . MET A 1 92 ? -5.742 -7.666 -2.503 1.00 97.69 92 MET A N 1
ATOM 691 C CA . MET A 1 92 ? -6.608 -6.967 -1.551 1.00 97.69 92 MET A CA 1
ATOM 692 C C . MET A 1 92 ? -7.633 -6.067 -2.234 1.00 97.69 92 MET A C 1
ATOM 694 O O . MET A 1 92 ? -8.812 -6.158 -1.904 1.00 97.69 92 MET A O 1
ATOM 698 N N . VAL A 1 93 ? -7.218 -5.235 -3.190 1.00 97.38 93 VAL A N 1
ATOM 699 C CA . VAL A 1 93 ? -8.126 -4.314 -3.891 1.00 97.38 93 VAL A CA 1
ATOM 700 C C . VAL A 1 93 ? -9.171 -5.091 -4.693 1.00 97.38 93 VAL A C 1
ATOM 702 O O . VAL A 1 93 ? -10.363 -4.819 -4.557 1.00 97.38 93 VAL A O 1
ATOM 705 N N . ASP A 1 94 ? -8.749 -6.118 -5.434 1.00 97.19 94 ASP A N 1
ATOM 706 C CA . ASP A 1 94 ? -9.631 -6.898 -6.308 1.00 97.19 94 ASP A CA 1
ATOM 707 C C . ASP A 1 94 ? -10.662 -7.725 -5.511 1.00 97.19 94 ASP A C 1
ATOM 709 O O . ASP A 1 94 ? -11.789 -7.916 -5.968 1.00 97.19 94 ASP A O 1
ATOM 713 N N . ASN A 1 95 ? -10.311 -8.214 -4.311 1.00 97.31 95 ASN A N 1
ATOM 714 C CA . ASN A 1 95 ? -11.204 -9.064 -3.505 1.00 97.31 95 ASN A CA 1
ATOM 715 C C . ASN A 1 95 ? -12.014 -8.305 -2.447 1.00 97.31 95 ASN A C 1
ATOM 717 O O . ASN A 1 95 ? -13.067 -8.790 -2.025 1.00 97.31 95 ASN A O 1
ATOM 721 N N . LEU A 1 96 ? -11.524 -7.163 -1.958 1.00 96.38 96 LEU A N 1
ATOM 722 C CA . LEU A 1 96 ? -12.213 -6.388 -0.924 1.00 96.38 96 LEU A CA 1
ATOM 723 C C . LEU A 1 96 ? -13.085 -5.282 -1.525 1.00 96.38 96 LEU A C 1
ATOM 725 O O . LEU A 1 96 ? -14.156 -5.031 -0.971 1.00 96.38 96 LEU A O 1
ATOM 729 N N . GLY A 1 97 ? -12.671 -4.671 -2.644 1.00 93.06 97 GLY A N 1
ATOM 730 C CA . GLY A 1 97 ? -13.438 -3.651 -3.365 1.00 93.06 97 GLY A CA 1
ATOM 731 C C . GLY A 1 97 ? -14.018 -2.583 -2.434 1.00 93.06 97 GLY A C 1
ATOM 732 O O . GLY A 1 97 ? -13.303 -2.018 -1.610 1.00 93.06 97 GLY A O 1
ATOM 733 N N . ASP A 1 98 ? -15.337 -2.386 -2.501 1.00 95.00 98 ASP A N 1
ATOM 734 C CA . ASP A 1 98 ? -16.093 -1.386 -1.726 1.00 95.00 98 ASP A CA 1
ATOM 735 C C . ASP A 1 98 ? -16.023 -1.553 -0.194 1.00 95.00 98 ASP A C 1
ATOM 737 O O . ASP A 1 98 ? -16.497 -0.693 0.547 1.00 95.00 98 ASP A O 1
ATOM 741 N N . ARG A 1 99 ? -15.460 -2.658 0.317 1.00 96.38 99 ARG A N 1
ATOM 742 C CA . ARG A 1 99 ? -15.214 -2.838 1.759 1.00 96.38 99 ARG A CA 1
ATOM 743 C C . ARG A 1 99 ? -14.009 -2.043 2.256 1.00 96.38 99 ARG A C 1
ATOM 745 O O . ARG A 1 99 ? -13.861 -1.891 3.466 1.00 96.38 99 ARG A O 1
ATOM 752 N N . LEU A 1 100 ? -13.127 -1.617 1.355 1.00 95.81 100 LEU A N 1
ATOM 753 C CA . LEU A 1 100 ? -11.999 -0.753 1.674 1.00 95.81 100 LEU A CA 1
ATOM 754 C C . LEU A 1 100 ? -12.473 0.697 1.750 1.00 95.81 100 LEU A C 1
ATOM 756 O O . LEU A 1 100 ? -13.212 1.168 0.884 1.00 95.81 100 LEU A O 1
ATOM 760 N N . ALA A 1 101 ? -11.991 1.431 2.750 1.00 94.62 101 ALA A N 1
ATOM 761 C CA . ALA A 1 101 ? -12.084 2.882 2.717 1.00 94.62 101 ALA A CA 1
ATOM 762 C C . ALA A 1 101 ? -11.322 3.403 1.486 1.00 94.62 101 ALA A C 1
ATOM 764 O O . ALA A 1 101 ? -10.212 2.945 1.211 1.00 94.62 101 ALA A O 1
ATOM 765 N N . GLU A 1 102 ? -11.925 4.340 0.752 1.00 94.75 102 GLU A N 1
ATOM 766 C CA . GLU A 1 102 ? -11.336 4.947 -0.452 1.00 94.75 102 GLU A CA 1
ATOM 767 C C . GLU A 1 102 ? -10.975 3.938 -1.564 1.00 94.75 102 GLU A C 1
ATOM 769 O O . GLU A 1 102 ? -9.963 4.080 -2.250 1.00 94.75 102 GLU A O 1
ATOM 774 N N . ALA A 1 103 ? -11.815 2.917 -1.770 1.00 95.12 103 ALA A N 1
ATOM 775 C CA . ALA A 1 103 ? -11.592 1.858 -2.761 1.00 95.12 103 ALA A CA 1
ATOM 776 C C . ALA A 1 103 ? -11.228 2.373 -4.172 1.00 95.12 103 ALA A C 1
ATOM 778 O O . ALA A 1 103 ? -10.335 1.824 -4.824 1.00 95.12 103 ALA A O 1
ATOM 779 N N . GLU A 1 104 ? -11.869 3.451 -4.637 1.00 96.38 104 GLU A N 1
ATOM 780 C CA . GLU A 1 104 ? -11.556 4.077 -5.930 1.00 96.38 104 GLU A CA 1
ATOM 781 C C . GLU A 1 104 ? -10.131 4.651 -5.963 1.00 96.38 104 GLU A C 1
ATOM 783 O O . GLU A 1 104 ? -9.384 4.401 -6.913 1.00 96.38 104 GLU A O 1
ATOM 788 N N . THR A 1 105 ? -9.722 5.358 -4.904 1.00 96.62 105 THR A N 1
ATOM 789 C CA . THR A 1 105 ? -8.363 5.898 -4.751 1.00 96.62 105 THR A CA 1
ATOM 790 C C . THR A 1 105 ? -7.329 4.774 -4.753 1.00 96.62 105 THR A C 1
ATOM 792 O O . THR A 1 105 ? -6.330 4.860 -5.467 1.00 96.62 105 THR A O 1
ATOM 795 N N . LEU A 1 106 ? -7.579 3.685 -4.018 1.00 97.25 106 LEU A N 1
ATOM 796 C CA . LEU A 1 106 ? -6.678 2.528 -3.958 1.00 97.25 106 LEU A CA 1
ATOM 797 C C . LEU A 1 106 ? -6.560 1.815 -5.310 1.00 97.25 106 LEU A C 1
ATOM 799 O O . LEU A 1 106 ? -5.465 1.424 -5.715 1.00 97.25 106 LEU A O 1
ATOM 803 N N . THR A 1 107 ? -7.664 1.699 -6.047 1.00 98.06 107 THR A N 1
ATOM 804 C CA . THR A 1 107 ? -7.677 1.133 -7.405 1.00 98.06 107 THR A CA 1
ATOM 805 C C . THR A 1 107 ? -6.862 1.993 -8.372 1.00 98.06 107 THR A C 1
ATOM 807 O O . THR A 1 107 ? -6.058 1.481 -9.161 1.00 98.06 107 THR A O 1
ATOM 810 N N . ALA A 1 108 ? -7.018 3.316 -8.292 1.00 98.00 108 ALA A N 1
ATOM 811 C CA . ALA A 1 108 ? -6.236 4.255 -9.087 1.00 98.00 108 ALA A CA 1
ATOM 812 C C . ALA A 1 108 ? -4.741 4.203 -8.727 1.00 98.00 108 ALA A C 1
ATOM 814 O O . ALA A 1 108 ? -3.897 4.228 -9.624 1.00 98.00 108 ALA A O 1
ATOM 815 N N . ALA A 1 109 ? -4.403 4.093 -7.440 1.00 97.75 109 ALA A N 1
ATOM 816 C CA . ALA A 1 109 ? -3.026 3.972 -6.966 1.00 97.75 109 ALA A CA 1
ATOM 817 C C . ALA A 1 109 ? -2.363 2.671 -7.450 1.00 97.75 109 ALA A C 1
ATOM 819 O O . ALA A 1 109 ? -1.254 2.705 -7.982 1.00 97.75 109 ALA A O 1
ATOM 820 N N . LEU A 1 110 ? -3.064 1.535 -7.363 1.00 98.25 110 LEU A N 1
ATOM 821 C CA . LEU A 1 110 ? -2.591 0.252 -7.891 1.00 98.25 110 LEU A CA 1
ATOM 822 C C . LEU A 1 110 ? -2.339 0.314 -9.403 1.00 98.25 110 LEU A C 1
ATOM 824 O O . LEU A 1 110 ? -1.345 -0.219 -9.893 1.00 98.25 110 LEU A O 1
ATOM 828 N N . THR A 1 111 ? -3.226 0.979 -10.146 1.00 98.44 111 THR A N 1
ATOM 829 C CA . THR A 1 111 ? -3.070 1.161 -11.596 1.00 98.44 111 THR A CA 1
ATOM 830 C C . THR A 1 111 ? -1.804 1.952 -11.917 1.00 98.44 111 THR A C 1
ATOM 832 O O . THR A 1 111 ? -1.012 1.525 -12.754 1.00 98.44 111 THR A O 1
ATOM 835 N N . GLN A 1 112 ? -1.569 3.064 -11.214 1.00 97.81 112 GLN A N 1
ATOM 836 C CA . GLN A 1 112 ? -0.347 3.863 -11.360 1.00 97.81 112 GLN A CA 1
ATOM 837 C C . GLN A 1 112 ? 0.909 3.045 -11.052 1.00 97.81 112 GLN A C 1
ATOM 839 O O . GLN A 1 112 ? 1.869 3.073 -11.819 1.00 97.81 112 GLN A O 1
ATOM 844 N N . LEU A 1 113 ? 0.882 2.269 -9.969 1.00 97.88 113 LEU A N 1
ATOM 845 C CA . LEU A 1 113 ? 2.014 1.448 -9.557 1.00 97.88 113 LEU A CA 1
ATOM 846 C C . LEU A 1 113 ? 2.343 0.350 -10.584 1.00 97.88 113 LEU A C 1
ATOM 848 O O . LEU A 1 113 ? 3.509 0.128 -10.903 1.00 97.88 113 LEU A O 1
ATOM 852 N N . ARG A 1 114 ? 1.318 -0.302 -11.151 1.00 98.44 114 ARG A N 1
ATOM 853 C CA . ARG A 1 114 ? 1.475 -1.308 -12.215 1.00 98.44 114 ARG A CA 1
ATOM 854 C C . ARG A 1 114 ? 2.047 -0.708 -13.502 1.00 98.44 114 ARG A C 1
ATOM 856 O O . ARG A 1 114 ? 2.891 -1.345 -14.122 1.00 98.44 114 ARG A O 1
ATOM 863 N N . MET A 1 115 ? 1.624 0.497 -13.892 1.00 98.25 115 MET A N 1
ATOM 864 C CA . MET A 1 115 ? 2.193 1.182 -15.063 1.00 98.25 115 MET A CA 1
ATOM 865 C C . MET A 1 115 ? 3.681 1.480 -14.863 1.00 98.25 115 MET A C 1
ATOM 867 O O . MET A 1 115 ? 4.484 1.103 -15.711 1.00 98.25 115 MET A O 1
ATOM 871 N N . ALA A 1 116 ? 4.060 2.036 -13.709 1.00 97.75 116 ALA A N 1
ATOM 872 C CA . ALA A 1 116 ? 5.461 2.307 -13.387 1.00 97.75 116 ALA A CA 1
ATOM 873 C C . ALA A 1 116 ? 6.331 1.033 -13.390 1.00 97.75 116 ALA A C 1
ATOM 875 O O . ALA A 1 116 ? 7.467 1.059 -13.859 1.00 97.75 116 ALA A O 1
ATOM 876 N N . TYR A 1 117 ? 5.796 -0.096 -12.907 1.00 98.31 117 TYR A N 1
ATOM 877 C CA . TYR A 1 117 ? 6.479 -1.392 -12.981 1.00 98.31 117 TYR A CA 1
ATOM 878 C C . TYR A 1 117 ? 6.727 -1.838 -14.426 1.00 98.31 117 TYR A C 1
ATOM 880 O O . TYR A 1 117 ? 7.837 -2.246 -14.752 1.00 98.31 117 TYR A O 1
ATOM 888 N N . VAL A 1 118 ? 5.710 -1.759 -15.291 1.00 97.81 118 VAL A N 1
ATOM 889 C CA . VAL A 1 118 ? 5.826 -2.176 -16.699 1.00 97.81 118 VAL A CA 1
ATOM 890 C C . VAL A 1 118 ? 6.791 -1.275 -17.468 1.00 97.81 118 VAL A C 1
ATOM 892 O O . VAL A 1 118 ? 7.609 -1.785 -18.226 1.00 97.81 118 VAL A O 1
ATOM 895 N N . GLU A 1 119 ? 6.729 0.041 -17.258 1.00 95.81 119 GLU A N 1
ATOM 896 C CA . GLU A 1 119 ? 7.659 0.995 -17.874 1.00 95.81 119 GLU A CA 1
ATOM 897 C C . GLU A 1 119 ? 9.110 0.652 -17.527 1.00 95.81 119 GLU A C 1
ATOM 899 O O . GLU A 1 119 ? 9.943 0.520 -18.419 1.00 95.81 119 GLU A O 1
ATOM 904 N N . LEU A 1 120 ? 9.397 0.421 -16.245 1.00 95.56 120 LEU A N 1
ATOM 905 C CA . LEU A 1 120 ? 10.737 0.064 -15.792 1.00 95.56 120 LEU A CA 1
ATOM 906 C C . LEU A 1 120 ? 11.176 -1.329 -16.273 1.00 95.56 120 LEU A C 1
ATOM 908 O O . LEU A 1 120 ? 12.339 -1.516 -16.621 1.00 95.56 120 LEU A O 1
ATOM 912 N N . ALA A 1 121 ? 10.259 -2.298 -16.317 1.00 94.69 121 ALA A N 1
ATOM 913 C CA . ALA A 1 121 ? 10.540 -3.635 -16.833 1.00 94.69 121 ALA A CA 1
ATOM 914 C C . ALA A 1 121 ? 10.905 -3.618 -18.321 1.00 94.69 121 ALA A C 1
ATOM 916 O O . ALA A 1 121 ? 11.804 -4.346 -18.729 1.00 94.69 121 ALA A O 1
ATOM 917 N N . ASN A 1 122 ? 10.249 -2.774 -19.119 1.00 94.75 122 ASN A N 1
ATOM 918 C CA . ASN A 1 122 ? 10.593 -2.613 -20.529 1.00 94.75 122 ASN A CA 1
ATOM 919 C C . ASN A 1 122 ? 11.973 -1.967 -20.691 1.00 94.75 122 ASN A C 1
ATOM 921 O O . ASN A 1 122 ? 12.793 -2.505 -21.426 1.00 94.75 122 ASN A O 1
ATOM 925 N N . SER A 1 123 ? 12.269 -0.899 -19.941 1.00 91.12 123 SER A N 1
ATOM 926 C CA . SER A 1 123 ? 13.588 -0.252 -19.983 1.00 91.12 123 SER A CA 1
ATOM 927 C C . SER A 1 123 ? 14.733 -1.207 -19.626 1.00 91.12 123 SER A C 1
ATOM 929 O O . SER A 1 123 ? 15.774 -1.175 -20.270 1.00 91.12 123 SER A O 1
ATOM 931 N N . ALA A 1 124 ? 14.540 -2.083 -18.635 1.00 88.88 124 ALA A N 1
ATOM 932 C CA . ALA A 1 124 ? 15.552 -3.069 -18.244 1.00 88.88 124 ALA A CA 1
ATOM 933 C C . ALA A 1 124 ? 15.788 -4.157 -19.314 1.00 88.88 124 ALA A C 1
ATOM 935 O O . ALA A 1 124 ? 16.889 -4.699 -19.420 1.00 88.88 124 ALA A O 1
ATOM 936 N N . ASN A 1 125 ? 14.763 -4.488 -20.106 1.00 85.50 125 ASN A N 1
ATOM 937 C CA . ASN A 1 125 ? 14.898 -5.440 -21.208 1.00 85.50 125 ASN A CA 1
ATOM 938 C C . ASN A 1 125 ? 15.629 -4.813 -22.406 1.00 85.50 125 ASN A C 1
ATOM 940 O O . ASN A 1 125 ? 16.486 -5.475 -22.988 1.00 85.50 125 ASN A O 1
ATOM 944 N N . ASP A 1 126 ? 15.347 -3.546 -22.727 1.00 83.69 126 ASP A N 1
ATOM 945 C CA . ASP A 1 126 ? 15.999 -2.825 -23.832 1.00 83.69 126 ASP A CA 1
ATOM 946 C C . ASP A 1 126 ? 17.519 -2.674 -23.604 1.00 83.69 126 ASP A C 1
ATOM 948 O O . ASP A 1 126 ? 18.303 -2.877 -24.528 1.00 83.69 126 ASP A O 1
ATOM 952 N N . GLU A 1 127 ? 17.962 -2.420 -22.364 1.00 75.25 127 GLU A N 1
ATOM 953 C CA . GLU A 1 127 ? 19.397 -2.359 -22.011 1.00 75.25 127 GLU A CA 1
ATOM 954 C C . GLU A 1 127 ? 20.138 -3.688 -22.234 1.00 75.25 127 GLU A C 1
ATOM 956 O O . GLU A 1 127 ? 21.356 -3.703 -22.418 1.00 75.25 127 GLU A O 1
ATOM 961 N N . THR A 1 128 ? 19.422 -4.814 -22.203 1.00 69.06 128 THR A N 1
ATOM 962 C CA . THR A 1 128 ? 20.025 -6.139 -22.381 1.00 69.06 128 THR A CA 1
ATOM 963 C C . THR A 1 128 ? 20.208 -6.470 -23.868 1.00 69.06 128 THR A C 1
ATOM 965 O O . THR A 1 128 ? 21.225 -7.061 -24.232 1.00 69.06 128 THR A O 1
ATOM 968 N N . ASP A 1 129 ? 19.283 -6.036 -24.731 1.00 60.91 129 ASP A N 1
ATOM 969 C CA . ASP A 1 129 ? 19.287 -6.324 -26.177 1.00 60.91 129 ASP A CA 1
ATOM 970 C C . ASP A 1 129 ? 20.375 -5.531 -26.935 1.00 60.91 129 ASP A C 1
ATOM 972 O O . ASP A 1 129 ? 20.995 -6.046 -27.864 1.00 60.91 129 ASP A O 1
ATOM 976 N N . GLU A 1 130 ? 20.710 -4.307 -26.501 1.00 59.31 130 GLU A N 1
ATOM 977 C CA . GLU A 1 130 ? 21.776 -3.501 -27.132 1.00 59.31 130 GLU A CA 1
ATOM 978 C C . GLU A 1 130 ? 23.195 -4.077 -26.936 1.00 59.31 130 GLU A C 1
ATOM 980 O O . GLU A 1 130 ? 24.126 -3.684 -27.643 1.00 59.31 130 GLU A O 1
ATOM 985 N N . THR A 1 131 ? 23.388 -5.009 -25.996 1.00 58.59 131 THR A N 1
ATOM 986 C CA . THR A 1 131 ? 24.714 -5.585 -25.695 1.00 58.59 131 THR A CA 1
ATOM 987 C C . THR A 1 131 ? 25.059 -6.853 -26.480 1.00 58.59 131 THR A C 1
ATOM 989 O O . THR A 1 131 ? 26.220 -7.258 -26.462 1.00 58.59 131 THR A O 1
ATOM 992 N N . ASP A 1 132 ? 24.102 -7.454 -27.198 1.00 54.94 132 ASP A N 1
ATOM 993 C CA . ASP A 1 132 ? 24.301 -8.711 -27.950 1.00 54.94 132 ASP A CA 1
ATOM 994 C C . ASP A 1 132 ? 24.580 -8.480 -29.456 1.00 54.94 132 ASP A C 1
ATOM 996 O O . ASP A 1 132 ? 25.046 -9.369 -30.168 1.00 54.94 132 ASP A O 1
ATOM 1000 N N . GLU A 1 133 ? 24.374 -7.258 -29.963 1.00 57.41 133 GLU A N 1
ATOM 1001 C CA . GLU A 1 133 ? 24.519 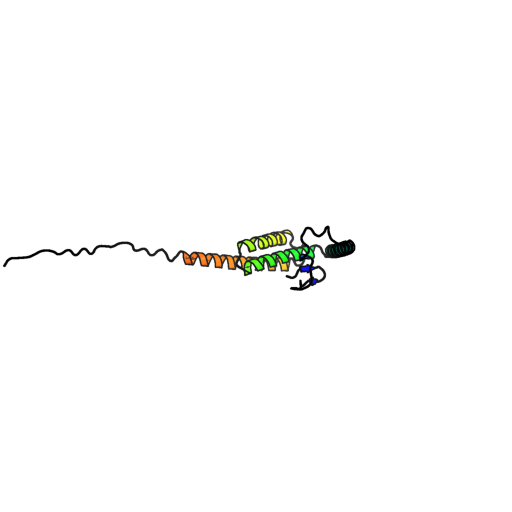-6.925 -31.394 1.00 57.41 133 GLU A CA 1
ATOM 1002 C C . GLU A 1 133 ? 25.957 -6.517 -31.811 1.00 57.41 133 GLU A C 1
ATOM 1004 O O . GLU A 1 133 ? 26.191 -6.220 -32.983 1.00 57.41 133 GLU A O 1
ATOM 1009 N N . THR A 1 134 ? 26.955 -6.512 -30.909 1.00 52.66 134 THR A N 1
ATOM 1010 C CA . THR A 1 134 ? 28.339 -6.080 -31.243 1.00 52.66 134 THR A CA 1
ATOM 1011 C C . THR A 1 134 ? 29.357 -7.192 -31.522 1.00 52.66 134 THR A C 1
ATOM 1013 O O . THR A 1 134 ? 30.480 -6.869 -31.904 1.00 52.66 134 THR A O 1
ATOM 1016 N N . ASP A 1 135 ? 28.998 -8.477 -31.411 1.00 55.66 135 ASP A N 1
ATOM 1017 C CA . ASP A 1 135 ? 29.946 -9.597 -31.596 1.00 55.66 135 ASP A CA 1
ATOM 1018 C C . ASP A 1 135 ? 29.691 -10.464 -32.851 1.00 55.66 135 ASP A C 1
ATOM 1020 O O . ASP A 1 135 ? 30.282 -11.536 -33.009 1.00 55.66 135 ASP A O 1
ATOM 1024 N N . SER A 1 136 ? 28.864 -10.000 -33.797 1.00 53.09 136 SER A N 1
ATOM 1025 C CA . SER A 1 136 ? 28.620 -10.696 -35.072 1.00 53.09 136 SER A CA 1
ATOM 1026 C C . SER A 1 136 ? 29.018 -9.872 -36.299 1.00 53.09 136 SER A C 1
ATOM 1028 O O . SER A 1 136 ? 28.210 -9.599 -37.176 1.00 53.09 136 SER A O 1
ATOM 1030 N N . ASP A 1 137 ? 30.299 -9.520 -36.399 1.00 53.12 137 ASP A N 1
ATOM 1031 C CA . ASP A 1 137 ? 30.936 -9.317 -37.704 1.00 53.12 137 ASP A CA 1
ATOM 1032 C C . ASP A 1 137 ? 32.254 -10.094 -37.717 1.00 53.12 137 ASP A C 1
ATOM 1034 O O . ASP A 1 137 ? 33.308 -9.657 -37.248 1.00 53.12 137 ASP A O 1
ATOM 1038 N N . GLY A 1 138 ? 32.153 -11.333 -38.191 1.00 52.94 138 GLY A N 1
ATOM 1039 C CA . GLY A 1 138 ? 33.303 -12.171 -38.466 1.00 52.94 138 GLY A CA 1
ATOM 1040 C C . GLY A 1 138 ? 34.006 -11.732 -39.746 1.00 52.94 138 GLY A C 1
ATOM 1041 O O . GLY A 1 138 ? 33.367 -11.536 -40.771 1.00 52.94 138 GLY A O 1
ATOM 1042 N N . ASP A 1 139 ? 35.335 -11.716 -39.713 1.00 49.75 139 ASP A N 1
ATOM 1043 C CA . ASP A 1 139 ? 36.115 -12.216 -40.842 1.00 49.75 139 ASP A CA 1
ATOM 1044 C C . ASP A 1 139 ? 37.434 -12.794 -40.327 1.00 49.75 139 ASP A C 1
ATOM 1046 O O . ASP A 1 139 ? 38.349 -12.090 -39.894 1.00 49.75 139 ASP A O 1
ATOM 1050 N N . ALA A 1 140 ? 37.496 -14.121 -40.318 1.00 55.78 140 ALA A N 1
ATOM 1051 C CA . ALA A 1 140 ? 38.724 -14.865 -40.159 1.00 55.78 140 ALA A CA 1
ATOM 1052 C C . ALA A 1 140 ? 39.127 -15.404 -41.535 1.00 55.78 140 ALA A C 1
ATOM 1054 O O . ALA A 1 140 ? 38.320 -16.040 -42.207 1.00 55.78 140 ALA A O 1
ATOM 1055 N N . THR A 1 141 ? 40.426 -15.270 -41.824 1.00 48.06 141 THR A N 1
ATOM 1056 C CA . THR A 1 141 ? 41.270 -16.028 -42.772 1.00 48.06 141 THR A CA 1
ATOM 1057 C C . THR A 1 141 ? 41.437 -15.525 -44.213 1.00 48.06 141 THR A C 1
ATOM 1059 O O . THR A 1 141 ? 40.699 -15.909 -45.108 1.00 48.06 141 THR A O 1
ATOM 1062 N N . ASP A 1 142 ? 42.582 -14.871 -44.460 1.00 50.31 142 ASP A N 1
ATOM 1063 C CA . ASP A 1 142 ? 43.499 -15.277 -45.542 1.00 50.31 142 ASP A CA 1
ATOM 1064 C C . ASP A 1 142 ? 44.970 -14.941 -45.189 1.00 50.31 142 ASP A C 1
ATOM 1066 O O . ASP A 1 142 ? 45.364 -13.772 -45.217 1.00 50.31 142 ASP A O 1
ATOM 1070 N N . PRO A 1 143 ? 45.818 -15.926 -44.829 1.00 54.84 143 PRO A N 1
ATOM 1071 C CA . PRO A 1 143 ? 47.260 -15.777 -44.859 1.00 54.84 143 PRO A CA 1
ATOM 1072 C C . PRO A 1 143 ? 47.801 -16.459 -46.121 1.00 54.84 143 PRO A C 1
ATOM 1074 O O . PRO A 1 143 ? 48.147 -17.639 -46.104 1.00 54.84 143 PRO A O 1
ATOM 1077 N N . SER A 1 144 ? 47.909 -15.725 -47.222 1.00 49.34 144 SER A N 1
ATOM 1078 C CA . SER A 1 144 ? 48.711 -16.147 -48.372 1.00 49.34 144 SER A CA 1
ATOM 1079 C C . SER A 1 144 ? 49.413 -14.951 -49.000 1.00 49.34 144 SER A C 1
ATOM 1081 O O . SER A 1 144 ? 48.894 -14.247 -49.860 1.00 49.34 144 SER A O 1
ATOM 1083 N N . THR A 1 145 ? 50.651 -14.717 -48.574 1.00 48.00 145 THR A N 1
ATOM 1084 C CA . THR A 1 145 ? 51.657 -14.038 -49.397 1.00 48.00 145 THR A CA 1
ATOM 1085 C C . THR A 1 145 ? 52.994 -14.724 -49.152 1.00 48.00 145 THR A C 1
ATOM 1087 O O . THR A 1 145 ? 53.847 -14.243 -48.412 1.00 48.00 145 THR A O 1
ATOM 1090 N N . GLU A 1 146 ? 53.150 -15.892 -49.770 1.00 53.22 146 GLU A N 1
ATOM 1091 C CA . GLU A 1 146 ? 54.456 -16.428 -50.138 1.00 53.22 146 GLU A CA 1
ATOM 1092 C C . GLU A 1 146 ? 54.728 -15.960 -51.573 1.00 53.22 146 GLU A C 1
ATOM 1094 O O . GLU A 1 146 ? 54.131 -16.454 -52.527 1.00 53.22 146 GLU A O 1
ATOM 1099 N N . ALA A 1 147 ? 55.582 -14.949 -51.723 1.00 49.94 147 ALA A N 1
ATOM 1100 C CA . ALA A 1 147 ? 56.210 -14.624 -52.998 1.00 49.94 147 ALA A CA 1
ATOM 1101 C C . ALA A 1 147 ? 57.677 -15.037 -52.890 1.00 49.94 147 ALA A C 1
ATOM 1103 O O . ALA A 1 147 ? 58.556 -14.236 -52.576 1.00 49.94 147 ALA A O 1
ATOM 1104 N N . ASP A 1 148 ? 57.884 -16.334 -53.086 1.00 45.94 148 ASP A N 1
ATOM 1105 C CA . ASP A 1 148 ? 59.170 -16.938 -53.391 1.00 45.94 148 ASP A CA 1
ATOM 1106 C C . ASP A 1 148 ? 59.411 -16.758 -54.899 1.00 45.94 148 ASP A C 1
ATOM 1108 O O . ASP A 1 148 ? 58.640 -17.243 -55.730 1.00 45.94 148 ASP A O 1
ATOM 1112 N N . THR A 1 149 ? 60.444 -16.003 -55.261 1.00 52.78 149 THR A N 1
ATOM 1113 C CA . THR A 1 149 ? 61.031 -16.043 -56.606 1.00 52.78 149 THR A CA 1
ATOM 1114 C C . THR A 1 149 ? 62.538 -16.020 -56.445 1.00 52.78 149 THR A C 1
ATOM 1116 O O . THR A 1 149 ? 63.162 -14.956 -56.473 1.00 52.78 149 THR A O 1
ATOM 1119 N N . ASP A 1 150 ? 63.094 -17.209 -56.249 1.00 48.03 150 ASP A N 1
ATOM 1120 C CA . ASP A 1 150 ? 64.484 -17.519 -56.549 1.00 48.03 150 ASP A CA 1
ATOM 1121 C C . ASP A 1 150 ? 64.646 -17.926 -58.034 1.00 48.03 150 ASP A C 1
ATOM 1123 O O . ASP A 1 150 ? 63.711 -18.368 -58.703 1.00 48.03 150 ASP A O 1
ATOM 1127 N N . GLU A 1 151 ? 65.883 -17.786 -58.495 1.00 49.19 151 GLU A N 1
ATOM 1128 C CA . GLU A 1 151 ? 66.518 -18.414 -59.651 1.00 49.19 151 GLU A CA 1
ATOM 1129 C C . GLU A 1 151 ? 66.285 -17.900 -61.092 1.00 49.19 151 GLU A C 1
ATOM 1131 O O . GLU A 1 151 ? 65.339 -18.214 -61.807 1.00 49.19 151 GLU A O 1
ATOM 1136 N N . ALA A 1 152 ? 67.322 -17.177 -61.537 1.00 51.00 152 ALA A N 1
ATOM 1137 C CA . ALA A 1 152 ? 68.169 -17.503 -62.687 1.00 51.00 152 ALA A CA 1
ATOM 1138 C C . ALA A 1 152 ? 67.530 -17.675 -64.079 1.00 51.00 152 ALA A C 1
ATOM 1140 O O . ALA A 1 152 ? 66.958 -18.702 -64.429 1.00 51.00 152 ALA A O 1
ATOM 1141 N N . ASN A 1 153 ? 67.856 -16.728 -64.964 1.00 51.47 153 ASN A N 1
ATOM 1142 C CA . ASN A 1 153 ? 68.012 -17.014 -66.387 1.00 51.47 153 ASN A CA 1
ATOM 1143 C C . ASN A 1 153 ? 69.384 -16.523 -66.850 1.00 51.47 153 ASN A C 1
ATOM 1145 O O . ASN A 1 153 ? 69.649 -15.322 -66.917 1.00 51.47 153 ASN A O 1
ATOM 1149 N N . ALA A 1 154 ? 70.253 -17.488 -67.132 1.00 54.00 154 ALA A N 1
ATOM 1150 C CA . ALA A 1 154 ? 71.456 -17.317 -67.919 1.00 54.00 154 ALA A CA 1
ATOM 1151 C C . ALA A 1 154 ? 71.164 -17.732 -69.370 1.00 54.00 154 ALA A C 1
ATOM 1153 O O . ALA A 1 154 ? 70.471 -18.723 -69.591 1.00 54.00 154 ALA A O 1
ATOM 1154 N N . ASP A 1 155 ? 71.772 -16.990 -70.298 1.00 53.22 155 ASP A N 1
ATOM 1155 C CA . ASP A 1 155 ? 72.324 -17.406 -71.601 1.00 53.22 155 ASP A CA 1
ATOM 1156 C C . ASP A 1 155 ? 71.799 -16.616 -72.816 1.00 53.22 155 ASP A C 1
ATOM 1158 O O . ASP A 1 155 ? 70.597 -16.554 -73.088 1.00 53.22 155 ASP A O 1
ATOM 1162 N N . GLY A 1 156 ? 72.753 -15.997 -73.526 1.00 44.53 156 GLY A N 1
ATOM 1163 C CA . GLY A 1 156 ? 72.587 -15.161 -74.718 1.00 44.53 156 GLY A CA 1
ATOM 1164 C C . GLY A 1 156 ? 73.712 -14.147 -74.884 1.00 44.53 156 GLY A C 1
ATOM 1165 O O . GLY A 1 156 ? 73.469 -12.965 -74.559 1.00 44.53 156 GLY A O 1
#

Foldseek 3Di:
DFDDQLVDTDDDDDDDDPPPVVQPPPCLVVDDPVVVVVVVVVVVVSVVSVVVDDPLAVVLVVLVVLLVQLVVCLVVLNLVRSVVSLVVSVVCLVVCPPSHDVSVVSVVSSVVSVVSSVVSVVVVVVVVVVVPPPPPDDDDDDDDDDPDDDDDDDDD